Protein AF-A0A1X1TIG4-F1 (afdb_monomer_lite)

Structure (mmCIF, N/CA/C/O backbone):
data_AF-A0A1X1TIG4-F1
#
_entry.id   AF-A0A1X1TIG4-F1
#
loop_
_atom_site.group_PDB
_atom_site.id
_atom_site.type_symbol
_atom_site.label_atom_id
_atom_site.label_alt_id
_atom_site.label_comp_id
_atom_site.label_asym_id
_atom_site.label_entity_id
_atom_site.label_seq_id
_atom_site.pdbx_PDB_ins_code
_atom_site.Cartn_x
_atom_site.Cartn_y
_atom_site.Cartn_z
_atom_site.occupancy
_atom_site.B_iso_or_equiv
_atom_site.auth_seq_id
_atom_site.auth_comp_id
_atom_site.auth_asym_id
_atom_site.auth_atom_id
_atom_site.pdbx_PDB_model_num
ATOM 1 N N . MET A 1 1 ? 9.875 7.388 -8.646 1.00 67.12 1 MET A N 1
ATOM 2 C CA . MET A 1 1 ? 9.082 8.049 -9.702 1.00 67.12 1 MET A CA 1
ATOM 3 C C . MET A 1 1 ? 8.548 9.437 -9.318 1.00 67.12 1 MET A C 1
ATOM 5 O O . MET A 1 1 ? 8.905 10.362 -10.021 1.00 67.12 1 MET A O 1
ATOM 9 N N . LYS A 1 2 ? 7.792 9.668 -8.227 1.00 55.53 2 LYS A N 1
ATOM 10 C CA . LYS A 1 2 ? 7.547 11.053 -7.719 1.00 55.53 2 LYS A CA 1
ATOM 11 C C . LYS A 1 2 ? 8.174 11.342 -6.343 1.00 55.53 2 LYS A C 1
ATOM 13 O O . LYS A 1 2 ? 8.460 12.492 -6.046 1.00 55.53 2 LYS A O 1
ATOM 18 N N . TYR A 1 3 ? 8.483 10.299 -5.561 1.00 64.94 3 TYR A N 1
ATOM 19 C CA . TYR A 1 3 ? 9.070 10.423 -4.211 1.00 64.94 3 TYR A CA 1
ATOM 20 C C . TYR A 1 3 ? 10.088 9.319 -3.860 1.00 64.94 3 TYR A C 1
ATOM 22 O O . TYR A 1 3 ? 10.347 9.069 -2.688 1.00 64.94 3 TYR A O 1
ATOM 30 N N . ARG A 1 4 ? 10.654 8.629 -4.864 1.00 70.69 4 ARG A N 1
ATOM 31 C CA . ARG A 1 4 ? 11.674 7.587 -4.642 1.00 70.69 4 ARG A CA 1
ATOM 32 C C . ARG A 1 4 ? 13.057 8.112 -5.040 1.00 70.69 4 ARG A C 1
ATOM 34 O O . ARG A 1 4 ? 13.231 8.336 -6.238 1.00 70.69 4 ARG A O 1
ATOM 41 N N . PRO A 1 5 ? 14.001 8.269 -4.092 1.00 75.00 5 PRO A N 1
ATOM 42 C CA . PRO A 1 5 ? 15.341 8.791 -4.367 1.00 75.00 5 PRO A CA 1
ATOM 43 C C . PRO A 1 5 ? 16.124 7.957 -5.386 1.00 75.00 5 PRO A C 1
ATOM 45 O O . PRO A 1 5 ? 16.834 8.517 -6.211 1.00 75.00 5 PRO A O 1
ATOM 48 N N . ASP A 1 6 ? 15.939 6.634 -5.366 1.00 79.81 6 ASP A N 1
ATOM 49 C CA . ASP A 1 6 ? 16.678 5.703 -6.233 1.00 79.81 6 ASP A CA 1
ATOM 50 C C . ASP A 1 6 ? 16.175 5.686 -7.682 1.00 79.81 6 ASP A C 1
ATOM 52 O O . ASP A 1 6 ? 16.797 5.068 -8.544 1.00 79.81 6 ASP A O 1
ATOM 56 N N . PHE A 1 7 ? 15.025 6.311 -7.962 1.00 82.25 7 PHE A N 1
ATOM 57 C CA . PHE A 1 7 ? 14.483 6.342 -9.316 1.00 82.25 7 PHE A CA 1
ATOM 58 C C . PHE A 1 7 ? 15.177 7.461 -10.099 1.00 82.25 7 PHE A C 1
ATOM 60 O O . PHE A 1 7 ? 15.036 8.631 -9.727 1.00 82.25 7 PHE A O 1
ATOM 67 N N . PRO A 1 8 ? 15.907 7.149 -11.178 1.00 85.31 8 PRO A N 1
ATOM 68 C CA . PRO A 1 8 ? 16.751 8.133 -11.830 1.00 85.31 8 PRO A CA 1
ATOM 69 C C . PRO A 1 8 ? 15.920 9.166 -12.597 1.00 85.31 8 PRO A C 1
ATOM 71 O O . PRO A 1 8 ? 14.872 8.861 -13.167 1.00 85.31 8 PRO A O 1
ATOM 74 N N . GLY A 1 9 ? 16.418 10.405 -12.652 1.00 85.50 9 GLY A N 1
ATOM 75 C CA . GLY A 1 9 ? 15.794 11.470 -13.447 1.00 85.50 9 GLY A CA 1
ATOM 76 C C . GLY A 1 9 ? 15.882 11.236 -14.963 1.00 85.50 9 GLY A C 1
ATOM 77 O O . GLY A 1 9 ? 15.095 11.801 -15.715 1.00 85.50 9 GLY A O 1
ATOM 78 N N . ARG A 1 10 ? 16.831 10.403 -15.412 1.00 90.38 10 ARG A N 1
ATOM 79 C CA . ARG A 1 10 ? 16.962 9.888 -16.784 1.00 90.38 10 ARG A CA 1
ATOM 80 C C . ARG A 1 10 ? 17.736 8.569 -16.771 1.00 90.38 10 ARG A C 1
ATOM 82 O O . ARG A 1 10 ? 18.610 8.404 -15.926 1.00 90.38 10 ARG A O 1
ATOM 89 N N . PHE A 1 11 ? 17.471 7.693 -17.732 1.00 93.50 11 PHE A N 1
ATOM 90 C CA . PHE A 1 11 ? 18.295 6.510 -17.992 1.00 93.50 11 PHE A CA 1
ATOM 91 C C . PHE A 1 11 ? 19.313 6.806 -19.098 1.00 93.50 11 PHE A C 1
ATOM 93 O O . PHE A 1 11 ? 19.029 7.606 -19.993 1.00 93.50 11 PHE A O 1
ATOM 100 N N . GLY A 1 12 ? 20.490 6.184 -19.044 1.00 93.81 12 GLY A N 1
ATOM 101 C CA . GLY A 1 12 ? 21.516 6.284 -20.082 1.00 93.81 12 GLY A CA 1
ATOM 102 C C . GLY A 1 12 ? 21.182 5.476 -21.337 1.00 93.81 12 GLY A C 1
ATOM 103 O O . GLY A 1 12 ? 21.631 5.830 -22.426 1.00 93.81 12 GLY A O 1
ATOM 104 N N . SER A 1 13 ? 20.361 4.429 -21.211 1.00 97.06 13 SER A N 1
ATOM 105 C CA . SER A 1 13 ? 19.841 3.651 -22.339 1.00 97.06 13 SER A CA 1
ATOM 106 C C . SER A 1 13 ? 18.507 2.963 -22.018 1.00 97.06 13 SER A C 1
ATOM 108 O O . SER A 1 13 ? 18.034 2.970 -20.877 1.00 97.06 13 SER A O 1
ATOM 110 N N . ILE A 1 14 ? 17.886 2.345 -23.029 1.00 96.25 14 ILE A N 1
ATOM 111 C CA . ILE A 1 14 ? 16.659 1.558 -22.841 1.00 96.25 14 ILE A CA 1
ATOM 112 C C . ILE A 1 14 ? 16.921 0.259 -22.067 1.00 96.25 14 ILE A C 1
ATOM 114 O O . ILE A 1 14 ? 16.060 -0.195 -21.315 1.00 96.25 14 ILE A O 1
ATOM 118 N N . GLU A 1 15 ? 18.097 -0.342 -22.222 1.00 97.25 15 GLU A N 1
ATOM 119 C CA . GLU A 1 15 ? 18.520 -1.538 -21.491 1.00 97.25 15 GLU A CA 1
ATOM 120 C C . GLU A 1 15 ? 18.648 -1.237 -19.999 1.00 97.25 15 GLU A C 1
ATOM 122 O O . GLU A 1 15 ? 18.122 -1.985 -19.175 1.00 97.25 15 GLU A O 1
ATOM 127 N N . GLU A 1 16 ? 19.267 -0.105 -19.656 1.00 94.88 16 GLU A N 1
ATOM 128 C CA . GLU A 1 16 ? 19.372 0.3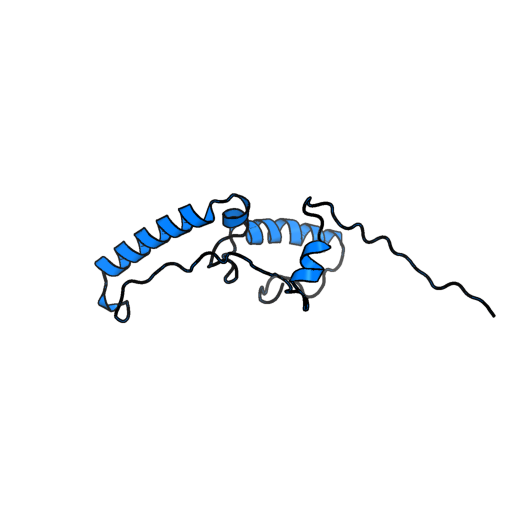63 -18.274 1.00 94.88 16 GLU A CA 1
ATOM 129 C C . GLU A 1 16 ? 17.984 0.621 -17.672 1.00 94.88 16 GLU A C 1
ATOM 131 O O . GLU A 1 16 ? 17.687 0.158 -16.568 1.00 94.88 16 GLU A O 1
ATOM 136 N N . ALA A 1 17 ? 17.097 1.279 -18.427 1.00 94.12 17 ALA A N 1
ATOM 137 C CA . ALA A 1 17 ? 15.717 1.505 -18.009 1.00 94.12 17 ALA A CA 1
ATOM 138 C C . ALA A 1 17 ? 14.978 0.190 -17.725 1.00 94.12 17 ALA A C 1
ATOM 140 O O . ALA A 1 17 ? 14.306 0.056 -16.704 1.00 94.12 17 ALA A O 1
ATOM 141 N N . ARG A 1 18 ? 15.120 -0.810 -18.603 1.00 95.06 18 ARG A N 1
ATOM 142 C CA . ARG A 1 18 ? 14.485 -2.126 -18.437 1.00 95.06 18 ARG A CA 1
ATOM 143 C C . ARG A 1 18 ? 15.004 -2.854 -17.204 1.00 95.06 18 ARG A C 1
ATOM 145 O O . ARG A 1 18 ? 14.190 -3.374 -16.446 1.00 95.06 18 ARG A O 1
ATOM 152 N N . LEU A 1 19 ? 16.320 -2.873 -16.995 1.00 94.44 19 LEU A N 1
ATOM 153 C CA . LEU A 1 19 ? 16.927 -3.520 -15.833 1.00 94.44 19 LEU A CA 1
ATOM 154 C C . LEU A 1 19 ? 16.446 -2.874 -14.530 1.00 94.44 19 LEU A C 1
ATOM 156 O O . LEU A 1 19 ? 16.044 -3.574 -13.603 1.00 94.44 19 LEU A O 1
ATOM 160 N N . HIS A 1 20 ? 16.413 -1.541 -14.484 1.00 92.81 20 HIS A N 1
ATOM 161 C CA . HIS A 1 20 ? 15.882 -0.819 -13.333 1.00 92.81 20 HIS A CA 1
ATOM 162 C C . HIS A 1 20 ? 14.404 -1.150 -13.090 1.00 92.81 20 HIS A C 1
ATOM 164 O O . HIS A 1 20 ? 14.022 -1.479 -11.970 1.00 92.81 20 HIS A O 1
ATOM 170 N N . CYS A 1 21 ? 13.573 -1.114 -14.136 1.00 91.81 21 CYS A N 1
ATOM 171 C CA . CYS A 1 21 ? 12.141 -1.393 -14.036 1.00 91.81 21 CYS A CA 1
ATOM 172 C C . CYS A 1 21 ? 11.829 -2.822 -13.572 1.00 91.81 21 CYS A C 1
ATOM 174 O O . CYS A 1 21 ? 10.867 -3.007 -12.834 1.00 91.81 21 CYS A O 1
ATOM 176 N N . GLN A 1 22 ? 12.628 -3.825 -13.952 1.00 92.06 22 GLN A N 1
ATOM 177 C CA . GLN A 1 22 ? 12.440 -5.206 -13.484 1.00 92.06 22 GLN A CA 1
ATOM 178 C C . GLN A 1 22 ? 12.534 -5.312 -11.960 1.00 92.06 22 GLN A C 1
ATOM 180 O O . GLN A 1 22 ? 11.717 -5.985 -11.338 1.00 92.06 22 GLN A O 1
ATOM 185 N N . VAL A 1 23 ? 13.497 -4.614 -11.358 1.00 91.38 23 VAL A N 1
ATOM 186 C CA . VAL A 1 23 ? 13.649 -4.567 -9.899 1.00 91.38 23 VAL A CA 1
ATOM 187 C C . VAL A 1 23 ? 12.579 -3.673 -9.279 1.00 91.38 23 VAL A C 1
ATOM 189 O O . VAL A 1 23 ? 11.926 -4.055 -8.310 1.00 91.38 23 VAL A O 1
ATOM 192 N N . PHE A 1 24 ? 12.374 -2.487 -9.856 1.00 91.12 24 PHE A 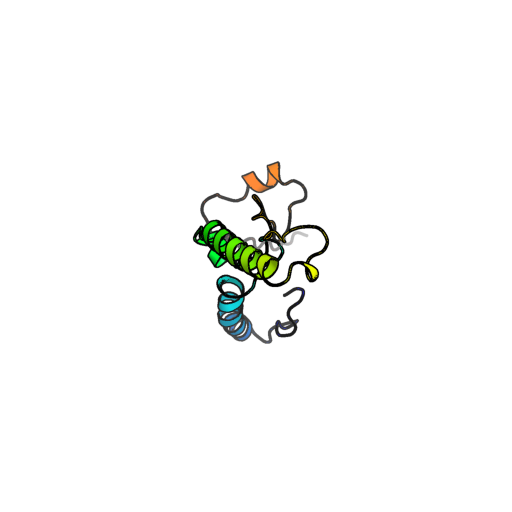N 1
ATOM 193 C CA . PHE A 1 24 ? 11.448 -1.493 -9.328 1.00 91.12 24 PHE A CA 1
ATOM 194 C C . PHE A 1 24 ? 10.020 -2.030 -9.238 1.00 91.12 24 PHE A C 1
ATOM 196 O O . PHE A 1 24 ? 9.402 -1.880 -8.191 1.00 91.12 24 PHE A O 1
ATOM 203 N N . PHE A 1 25 ? 9.502 -2.673 -10.289 1.00 90.81 25 PHE A N 1
ATOM 204 C CA . PHE A 1 25 ? 8.118 -3.150 -10.297 1.00 90.81 25 PHE A CA 1
ATOM 205 C C . PHE A 1 25 ? 7.884 -4.373 -9.415 1.00 90.81 25 PHE A C 1
ATOM 207 O O . PHE A 1 25 ? 6.768 -4.528 -8.932 1.00 90.81 25 PHE A O 1
ATOM 214 N N . GLY A 1 26 ? 8.900 -5.202 -9.154 1.00 92.62 26 GLY A N 1
ATOM 215 C CA . GLY A 1 26 ? 8.780 -6.245 -8.129 1.00 92.62 26 GLY A CA 1
ATOM 216 C C . GLY A 1 26 ? 8.480 -5.621 -6.766 1.00 92.62 26 GLY A C 1
ATOM 217 O O . GLY A 1 26 ? 7.476 -5.924 -6.131 1.00 92.62 26 GLY A O 1
ATOM 218 N N . TRP A 1 27 ? 9.283 -4.635 -6.370 1.00 92.00 27 TRP A N 1
ATOM 219 C CA . TRP A 1 27 ? 9.033 -3.901 -5.133 1.00 92.00 27 TRP A CA 1
ATOM 220 C C . TRP A 1 27 ? 7.724 -3.089 -5.164 1.00 92.00 27 TRP A C 1
ATOM 222 O O . TRP A 1 27 ? 6.965 -3.111 -4.198 1.00 92.00 27 TRP A O 1
ATOM 232 N N . ASP A 1 28 ? 7.445 -2.353 -6.243 1.00 91.12 28 ASP A N 1
ATOM 233 C CA . ASP A 1 28 ? 6.287 -1.448 -6.332 1.00 91.12 28 ASP A CA 1
ATOM 234 C C . ASP A 1 28 ? 4.959 -2.212 -6.238 1.00 91.12 28 ASP A C 1
ATOM 236 O O . ASP A 1 28 ? 4.006 -1.740 -5.611 1.00 91.12 28 ASP A O 1
ATOM 240 N N . ASN A 1 29 ? 4.918 -3.422 -6.799 1.00 93.94 29 ASN A N 1
ATOM 241 C CA . ASN A 1 29 ? 3.721 -4.247 -6.794 1.00 93.94 29 ASN A CA 1
ATOM 242 C C . ASN A 1 29 ? 3.541 -5.030 -5.495 1.00 93.94 29 ASN A C 1
ATOM 244 O O . ASN A 1 29 ? 2.420 -5.077 -4.985 1.00 93.94 29 ASN A O 1
ATOM 248 N N . ASP A 1 30 ? 4.609 -5.631 -4.968 1.00 95.38 30 ASP A N 1
ATOM 249 C CA . ASP A 1 30 ? 4.507 -6.641 -3.909 1.00 95.38 30 ASP A CA 1
ATOM 250 C C . ASP A 1 30 ? 4.894 -6.124 -2.518 1.00 95.38 30 ASP A C 1
ATOM 252 O O . ASP A 1 30 ? 4.470 -6.683 -1.506 1.00 95.38 30 ASP A O 1
ATOM 256 N N . GLU A 1 31 ? 5.651 -5.030 -2.435 1.00 94.38 31 GLU A N 1
ATOM 257 C CA . GLU A 1 31 ? 6.191 -4.521 -1.170 1.00 94.38 31 GLU A CA 1
ATOM 258 C C . GLU A 1 31 ? 5.728 -3.096 -0.854 1.00 94.38 31 GLU A C 1
ATOM 260 O O . GLU A 1 31 ? 5.428 -2.776 0.302 1.00 94.38 31 GLU A O 1
ATOM 265 N N . HIS A 1 32 ? 5.657 -2.218 -1.856 1.00 93.06 32 HIS A N 1
ATOM 266 C CA . HIS A 1 32 ? 5.314 -0.820 -1.639 1.00 93.06 32 HIS A CA 1
ATOM 267 C C . HIS A 1 32 ? 3.859 -0.668 -1.189 1.00 93.06 32 HIS A C 1
ATOM 269 O O . HIS A 1 32 ? 2.918 -1.079 -1.862 1.00 93.06 32 HIS A O 1
ATOM 275 N N . ARG A 1 33 ? 3.665 -0.046 -0.023 1.00 93.31 33 ARG A N 1
ATOM 276 C CA . ARG A 1 33 ? 2.343 0.213 0.551 1.00 93.31 33 ARG A CA 1
ATOM 277 C C . ARG A 1 33 ? 1.840 1.567 0.065 1.00 93.31 33 ARG A C 1
ATOM 279 O O . ARG A 1 33 ? 2.246 2.612 0.574 1.00 93.31 33 ARG A O 1
ATOM 286 N N . HIS A 1 34 ? 0.944 1.535 -0.915 1.00 91.75 34 HIS A N 1
ATOM 287 C CA . HIS A 1 34 ? 0.429 2.714 -1.603 1.00 91.75 34 HIS A CA 1
ATOM 288 C C . HIS A 1 34 ? -0.605 3.440 -0.740 1.00 91.75 34 HIS A C 1
ATOM 290 O O . HIS A 1 34 ? -1.647 2.886 -0.385 1.00 91.75 34 HIS A O 1
ATOM 296 N N . SER A 1 35 ? -0.363 4.712 -0.420 1.00 89.19 35 SER A N 1
ATOM 297 C CA . SER A 1 35 ? -1.317 5.534 0.346 1.00 89.19 35 SER A CA 1
ATOM 298 C C . SER A 1 35 ? -2.657 5.690 -0.377 1.00 89.19 35 SER A C 1
ATOM 300 O O . SER A 1 35 ? -3.708 5.589 0.254 1.00 89.19 35 SER A O 1
ATOM 302 N N . GLY A 1 36 ? -2.623 5.827 -1.706 1.00 89.19 36 GLY A N 1
ATOM 303 C CA . GLY A 1 36 ? -3.803 5.859 -2.574 1.00 89.19 36 GLY A CA 1
ATOM 304 C C . GLY A 1 36 ? -4.564 4.532 -2.679 1.00 89.19 36 GLY A C 1
ATOM 305 O O . GLY A 1 36 ? -5.588 4.495 -3.351 1.00 89.19 36 GLY A O 1
ATOM 306 N N . LEU A 1 37 ? -4.082 3.466 -2.028 1.00 92.19 37 LEU A N 1
ATOM 307 C CA . LEU A 1 37 ? -4.739 2.161 -1.912 1.00 92.19 37 LEU A CA 1
ATOM 308 C C . LEU A 1 37 ? -4.994 1.785 -0.444 1.00 92.19 37 LEU A C 1
ATOM 310 O O . LEU A 1 37 ? -5.011 0.610 -0.106 1.00 92.19 37 LEU A O 1
ATOM 314 N N . GLY A 1 38 ? -5.118 2.750 0.474 1.00 93.31 38 GLY A N 1
ATOM 315 C CA . GLY A 1 38 ? -5.340 2.433 1.893 1.00 93.31 38 GLY A CA 1
ATOM 316 C C . GLY A 1 38 ? -4.147 1.720 2.546 1.00 93.31 38 GLY A C 1
ATOM 317 O O . GLY A 1 38 ? -4.309 0.890 3.440 1.00 93.31 38 GLY A O 1
ATOM 318 N N . LEU A 1 39 ? -2.931 2.038 2.090 1.00 94.38 39 LEU A N 1
ATOM 319 C CA . LEU A 1 39 ? -1.688 1.367 2.470 1.00 94.38 39 LEU A CA 1
ATOM 320 C C . LEU A 1 39 ? -1.676 -0.119 2.085 1.00 94.38 39 LEU A C 1
ATOM 322 O O . LEU A 1 39 ? -1.087 -0.911 2.810 1.00 94.38 39 LEU A O 1
ATOM 326 N N . HIS A 1 40 ? -2.333 -0.534 1.005 1.00 95.62 40 HIS A N 1
ATOM 327 C CA . HIS A 1 40 ? -2.175 -1.871 0.418 1.00 95.62 40 HIS A CA 1
ATOM 328 C C . HIS A 1 40 ? -1.094 -1.879 -0.664 1.00 95.62 40 HIS A C 1
ATOM 330 O O . HIS A 1 40 ? -0.709 -0.824 -1.176 1.00 95.62 40 HIS A O 1
ATOM 336 N N . THR A 1 41 ? -0.564 -3.060 -0.973 1.00 95.31 41 THR A N 1
ATOM 337 C CA . THR A 1 41 ? 0.295 -3.237 -2.152 1.00 95.31 41 THR A CA 1
ATOM 338 C C . THR A 1 41 ? -0.571 -3.330 -3.409 1.00 95.31 41 THR A C 1
ATOM 340 O O . THR A 1 41 ? -1.779 -3.572 -3.319 1.00 95.31 41 THR A O 1
ATOM 343 N N . ALA A 1 42 ? 0.009 -3.124 -4.593 1.00 94.00 42 ALA A N 1
ATOM 344 C CA . ALA A 1 42 ? -0.759 -3.308 -5.825 1.00 94.00 42 ALA A CA 1
ATOM 345 C C . ALA A 1 42 ? -1.194 -4.776 -5.980 1.00 94.00 42 ALA A C 1
ATOM 347 O O . ALA A 1 42 ? -2.320 -5.040 -6.398 1.00 94.00 42 ALA A O 1
ATOM 348 N N . ALA A 1 43 ? -0.345 -5.722 -5.564 1.00 96.31 43 ALA A N 1
ATOM 349 C CA . ALA A 1 43 ? -0.644 -7.149 -5.545 1.00 96.31 43 ALA A CA 1
ATOM 350 C C . ALA A 1 43 ? -1.810 -7.498 -4.605 1.00 96.31 43 ALA A C 1
ATOM 352 O O . ALA A 1 43 ? -2.691 -8.259 -5.004 1.00 96.31 43 ALA A O 1
ATOM 353 N N . ASP A 1 44 ? -1.875 -6.904 -3.404 1.00 96.25 44 ASP A N 1
ATOM 354 C CA . ASP A 1 44 ? -2.995 -7.105 -2.471 1.00 96.25 44 ASP A CA 1
ATOM 355 C C . ASP A 1 44 ? -4.338 -6.782 -3.146 1.00 96.25 44 ASP A C 1
ATOM 357 O O . ASP A 1 44 ? -5.317 -7.506 -2.981 1.00 96.25 44 ASP A O 1
ATOM 361 N N . VAL A 1 45 ? -4.393 -5.687 -3.909 1.00 93.56 45 VAL A N 1
ATOM 362 C CA . VAL A 1 45 ? -5.611 -5.257 -4.608 1.00 93.56 45 VAL A CA 1
ATOM 363 C C . VAL A 1 45 ? -5.865 -6.122 -5.840 1.00 93.56 45 VAL A C 1
ATOM 365 O O . VAL A 1 45 ? -6.976 -6.614 -6.020 1.00 93.56 45 VAL A O 1
ATOM 368 N N . HIS A 1 46 ? -4.842 -6.349 -6.666 1.00 93.31 46 HIS A N 1
ATOM 369 C CA . HIS A 1 46 ? -4.955 -7.105 -7.914 1.00 93.31 46 HIS A CA 1
ATOM 370 C C . HIS A 1 46 ? -5.444 -8.541 -7.692 1.00 93.31 46 HIS A C 1
ATOM 372 O O . HIS A 1 46 ? -6.304 -9.020 -8.428 1.00 93.31 46 HIS A O 1
ATOM 378 N N . TYR A 1 47 ? -4.939 -9.208 -6.654 1.00 95.50 47 TYR A N 1
ATOM 379 C CA . TYR A 1 47 ? -5.323 -10.577 -6.310 1.00 95.50 47 TYR A CA 1
ATOM 380 C C . TYR A 1 47 ? -6.511 -10.658 -5.336 1.00 95.50 47 TYR A C 1
ATOM 382 O O . TYR A 1 47 ? -6.832 -11.744 -4.859 1.00 95.50 47 TYR A O 1
ATOM 390 N N . GLY A 1 48 ? -7.173 -9.537 -5.024 1.00 94.50 48 GLY A N 1
ATOM 391 C CA . GLY A 1 48 ? -8.355 -9.514 -4.154 1.00 94.50 48 GLY A CA 1
ATOM 392 C C . GLY A 1 48 ? -8.075 -9.843 -2.681 1.00 94.50 48 GLY A C 1
ATOM 393 O O . GLY A 1 48 ? -8.977 -10.246 -1.953 1.00 94.50 48 GLY A O 1
ATOM 394 N N . LEU A 1 49 ? -6.835 -9.678 -2.220 1.00 96.75 49 LEU A N 1
ATOM 395 C CA . LEU A 1 49 ? -6.396 -9.969 -0.850 1.00 96.75 49 LEU A CA 1
ATOM 396 C C . LEU A 1 49 ? -6.587 -8.788 0.113 1.00 96.75 49 LEU A C 1
ATOM 398 O O . LEU A 1 49 ? -6.442 -8.958 1.325 1.00 96.75 49 LEU A O 1
ATOM 402 N N . ALA A 1 50 ? -6.896 -7.598 -0.407 1.00 95.81 50 ALA A N 1
ATOM 403 C CA . ALA A 1 50 ? -6.942 -6.358 0.362 1.00 95.81 50 ALA A CA 1
ATOM 404 C C . ALA A 1 50 ? -7.841 -6.451 1.609 1.00 95.81 50 ALA A C 1
ATOM 406 O O . ALA A 1 50 ? -7.398 -6.082 2.696 1.00 95.81 50 ALA A O 1
ATOM 407 N N . GLU A 1 51 ? -9.048 -7.015 1.498 1.00 96.50 51 GLU A N 1
ATOM 408 C CA . GLU A 1 51 ? -9.963 -7.165 2.643 1.00 96.50 51 GLU A CA 1
ATOM 409 C C . GLU A 1 51 ? -9.381 -8.068 3.737 1.00 96.50 51 GLU A C 1
ATOM 411 O O . GLU A 1 51 ? -9.319 -7.680 4.904 1.00 96.50 51 GLU A O 1
ATOM 416 N N . ALA A 1 52 ? -8.843 -9.231 3.361 1.00 97.50 52 ALA A N 1
ATOM 417 C CA . ALA A 1 52 ? -8.219 -10.150 4.311 1.00 97.50 52 ALA A CA 1
ATOM 418 C C . ALA A 1 52 ? -6.992 -9.522 4.999 1.00 97.50 52 ALA A C 1
ATOM 420 O O . ALA A 1 52 ? -6.746 -9.728 6.189 1.00 97.50 52 ALA A O 1
ATOM 421 N N . VAL A 1 53 ? -6.201 -8.730 4.268 1.00 96.69 53 VAL A N 1
ATOM 422 C CA . VAL A 1 53 ? -5.076 -7.978 4.843 1.00 96.69 53 VAL A CA 1
ATOM 423 C C . VAL A 1 53 ? -5.577 -6.889 5.794 1.00 96.69 53 VAL A C 1
ATOM 425 O O . VAL A 1 53 ? -4.976 -6.677 6.851 1.00 96.69 53 VAL A O 1
ATOM 428 N N . ARG A 1 54 ? -6.673 -6.205 5.456 1.00 97.12 54 ARG A N 1
ATOM 429 C CA . ARG A 1 54 ? -7.277 -5.165 6.292 1.00 97.12 54 ARG A CA 1
ATOM 430 C C . ARG A 1 54 ? -7.834 -5.737 7.594 1.00 97.12 54 ARG A C 1
ATOM 432 O O . ARG A 1 54 ? -7.588 -5.153 8.647 1.00 97.12 54 ARG A O 1
ATOM 439 N N . GLU A 1 55 ? -8.501 -6.884 7.543 1.00 97.69 55 GLU A N 1
ATOM 440 C CA . GLU A 1 55 ? -9.003 -7.600 8.721 1.00 97.69 55 GLU A CA 1
ATOM 441 C C . GLU A 1 55 ? -7.861 -7.991 9.668 1.00 97.69 55 GLU A C 1
ATOM 443 O O . GLU A 1 55 ? -7.901 -7.682 10.859 1.00 97.69 55 GLU A O 1
ATOM 448 N N . LYS A 1 56 ? -6.771 -8.561 9.137 1.00 97.31 56 LYS A N 1
ATOM 449 C CA . LYS A 1 56 ? -5.575 -8.870 9.941 1.00 97.31 56 LYS A CA 1
ATOM 450 C C . LYS A 1 56 ? -4.993 -7.627 10.615 1.00 97.31 56 LYS A C 1
ATOM 452 O O . LYS A 1 56 ? -4.572 -7.694 11.768 1.00 97.31 56 LYS A O 1
ATOM 457 N N . ARG A 1 57 ? -4.969 -6.483 9.920 1.00 96.81 57 ARG A N 1
ATOM 458 C CA . ARG A 1 57 ? -4.515 -5.211 10.508 1.00 96.81 57 ARG A CA 1
ATOM 459 C C . ARG A 1 57 ? -5.438 -4.725 11.615 1.00 96.81 57 ARG A C 1
ATOM 461 O O . ARG A 1 57 ? -4.921 -4.204 12.596 1.00 96.81 57 ARG A O 1
ATOM 468 N N . ALA A 1 58 ? -6.753 -4.890 11.469 1.00 96.81 58 ALA A N 1
ATOM 469 C CA . ALA A 1 58 ? -7.703 -4.549 12.523 1.00 96.81 58 ALA A CA 1
ATOM 470 C C . ALA A 1 58 ? -7.375 -5.322 13.807 1.00 96.81 58 ALA A C 1
ATOM 472 O O . ALA A 1 58 ? -7.158 -4.700 14.837 1.00 96.81 58 ALA A O 1
ATOM 473 N N . GLY A 1 59 ? -7.164 -6.640 13.717 1.00 97.69 59 GLY A N 1
ATOM 474 C CA . GLY A 1 59 ? -6.792 -7.448 14.884 1.00 97.69 59 GLY A CA 1
ATOM 475 C C . GLY A 1 59 ? -5.490 -7.003 15.568 1.00 97.69 59 GLY A C 1
ATOM 476 O O . GLY A 1 59 ? -5.416 -6.964 16.793 1.00 97.69 59 GLY A O 1
ATOM 477 N N . VAL A 1 60 ? -4.466 -6.614 14.798 1.00 97.12 60 VAL A N 1
ATOM 478 C CA . VAL A 1 60 ? -3.210 -6.070 15.361 1.00 97.12 60 VAL A CA 1
ATOM 479 C C . VAL A 1 60 ? -3.443 -4.732 16.066 1.00 97.12 60 VAL A C 1
ATOM 481 O O . VAL A 1 60 ? -2.884 -4.485 17.133 1.00 97.12 60 VAL A O 1
ATOM 484 N N . LEU A 1 61 ? -4.254 -3.862 15.467 1.00 96.44 61 LEU A N 1
ATOM 485 C CA . LEU A 1 61 ? -4.597 -2.552 16.012 1.00 96.44 61 LEU A CA 1
ATOM 486 C C . LEU A 1 61 ? -5.430 -2.662 17.294 1.00 96.44 61 LEU A C 1
ATOM 488 O O . LEU A 1 61 ? -5.147 -1.948 18.256 1.00 96.44 61 LEU A O 1
ATOM 492 N N . ASP A 1 62 ? -6.378 -3.595 17.335 1.00 96.88 62 ASP A N 1
ATOM 493 C CA . ASP A 1 62 ? -7.185 -3.894 18.517 1.00 96.88 62 ASP A CA 1
ATOM 494 C C . ASP A 1 62 ? -6.313 -4.412 19.665 1.00 96.88 62 ASP A C 1
ATOM 496 O O . ASP A 1 62 ? -6.424 -3.929 20.793 1.00 96.88 62 ASP A O 1
ATOM 500 N N . ALA A 1 63 ? -5.392 -5.338 19.379 1.00 97.12 63 ALA A N 1
ATOM 501 C CA . ALA A 1 63 ? -4.448 -5.847 20.372 1.00 97.12 63 ALA A CA 1
ATOM 502 C C . ALA A 1 63 ? -3.540 -4.733 20.920 1.00 97.12 63 ALA A C 1
ATOM 504 O O . ALA A 1 63 ? -3.384 -4.603 22.133 1.00 97.12 63 ALA A O 1
ATOM 505 N N . ALA A 1 64 ? -2.999 -3.882 20.043 1.00 97.00 64 ALA A N 1
ATOM 506 C CA . ALA A 1 64 ? -2.164 -2.755 20.451 1.00 97.00 64 ALA A CA 1
ATOM 507 C C . ALA A 1 64 ? -2.937 -1.734 21.302 1.00 97.00 64 ALA A C 1
ATOM 509 O O . ALA A 1 64 ? -2.385 -1.180 22.253 1.00 97.00 64 ALA A O 1
ATOM 510 N N . TYR A 1 65 ? -4.208 -1.484 20.976 1.00 96.69 65 TYR A N 1
ATOM 511 C CA . TYR A 1 65 ? -5.076 -0.610 21.762 1.00 96.69 65 TYR A CA 1
ATOM 512 C C . TYR A 1 65 ? -5.401 -1.198 23.135 1.00 96.69 65 TYR A C 1
ATOM 514 O O . TYR A 1 65 ? -5.389 -0.466 24.120 1.00 96.69 65 TYR A O 1
ATOM 522 N N . ALA A 1 66 ? -5.668 -2.503 23.212 1.00 96.31 66 ALA A N 1
ATOM 523 C CA . ALA A 1 66 ? -5.938 -3.185 24.473 1.00 96.31 66 ALA A CA 1
ATOM 524 C C . ALA A 1 66 ? -4.731 -3.152 25.425 1.00 96.31 66 ALA A C 1
ATOM 526 O O . ALA A 1 66 ? -4.917 -3.012 26.632 1.00 96.31 66 ALA A O 1
ATOM 527 N N . GLU A 1 67 ? -3.509 -3.259 24.894 1.00 97.81 67 GLU A N 1
ATOM 528 C CA . GLU A 1 67 ? -2.277 -3.213 25.688 1.00 97.81 67 GLU A CA 1
ATOM 529 C C . GLU A 1 67 ? -1.921 -1.788 26.144 1.00 97.81 67 GLU A C 1
ATOM 531 O O . GLU A 1 67 ? -1.498 -1.595 27.282 1.00 97.81 67 GLU A O 1
ATOM 536 N N . HIS A 1 68 ? -2.120 -0.789 25.276 1.00 96.50 68 HIS A N 1
ATOM 537 C CA . HIS A 1 68 ? -1.681 0.592 25.507 1.00 96.50 68 HIS A CA 1
ATOM 538 C C . HIS A 1 68 ? -2.709 1.641 25.053 1.00 96.50 68 HIS A C 1
ATOM 540 O O . HIS A 1 68 ? -2.441 2.406 24.113 1.00 96.50 68 HIS A O 1
ATOM 546 N N . PRO A 1 69 ? -3.885 1.731 25.697 1.00 95.38 69 PRO A N 1
ATOM 547 C CA . PRO A 1 69 ? -4.933 2.663 25.286 1.00 95.38 69 PRO A CA 1
ATOM 548 C C . PRO A 1 69 ? -4.487 4.133 25.360 1.00 95.38 69 PRO A C 1
ATOM 550 O O . PRO A 1 69 ? -4.929 4.952 24.557 1.00 95.38 69 PRO A O 1
ATOM 553 N N . GLU A 1 70 ? -3.562 4.479 26.258 1.00 95.75 70 GLU A N 1
ATOM 554 C CA . GLU A 1 70 ? -2.991 5.820 26.423 1.00 95.75 70 GLU A CA 1
ATOM 555 C C . GLU A 1 70 ? -2.223 6.325 25.193 1.00 95.75 70 GLU A C 1
ATOM 557 O O . GLU A 1 70 ? -2.083 7.536 25.008 1.00 95.75 70 GLU A O 1
ATOM 562 N N . ARG A 1 71 ? -1.757 5.421 24.321 1.00 95.69 71 ARG A N 1
ATOM 563 C CA . ARG A 1 71 ? -1.082 5.777 23.062 1.00 95.69 71 ARG A CA 1
ATOM 564 C C . ARG A 1 71 ? -2.057 6.226 21.973 1.00 95.69 71 ARG A C 1
ATOM 566 O O . ARG A 1 71 ? -1.616 6.769 20.959 1.00 95.69 71 ARG A O 1
ATOM 573 N N . PHE A 1 72 ? -3.361 6.021 22.166 1.00 93.56 72 PHE A N 1
ATOM 574 C CA . PHE A 1 72 ? -4.390 6.290 21.168 1.00 93.56 72 PHE A CA 1
ATOM 575 C C . PHE A 1 72 ? -5.362 7.360 21.660 1.00 93.56 72 PHE A C 1
ATOM 577 O O . PHE A 1 72 ? -6.063 7.216 22.660 1.00 93.56 72 PHE A O 1
ATOM 584 N N . ALA A 1 73 ? -5.429 8.472 20.930 1.00 88.44 73 ALA A N 1
ATOM 585 C CA . ALA A 1 73 ? -6.271 9.591 21.316 1.00 88.44 73 ALA A CA 1
ATOM 586 C C . ALA A 1 73 ? -7.765 9.233 21.187 1.00 88.44 73 ALA A C 1
ATOM 588 O O . ALA A 1 73 ? -8.312 9.178 20.086 1.00 88.44 73 ALA A O 1
ATOM 589 N N . ARG A 1 74 ? -8.436 9.082 22.335 1.00 83.56 74 ARG A N 1
ATOM 590 C CA . ARG A 1 74 ? -9.901 8.998 22.525 1.00 83.56 74 ARG A CA 1
ATOM 591 C C . ARG A 1 74 ? -10.612 7.747 21.995 1.00 83.56 74 ARG A C 1
ATOM 593 O O . ARG A 1 74 ? -11.705 7.476 22.482 1.00 83.56 74 ARG A O 1
ATOM 600 N N . LYS A 1 75 ? -10.060 7.009 21.030 1.00 90.25 75 LYS A N 1
ATOM 601 C CA . LYS A 1 75 ? -10.714 5.824 20.451 1.00 90.25 75 LYS A CA 1
ATOM 602 C C . LYS A 1 75 ? -9.718 4.788 19.907 1.00 90.25 75 LYS A C 1
ATOM 604 O O . LYS A 1 75 ? -8.578 5.168 19.624 1.00 90.25 75 LYS A O 1
ATOM 609 N N . PRO A 1 76 ? -10.152 3.528 19.709 1.00 90.62 76 PRO A N 1
ATOM 610 C CA . PRO A 1 76 ? -9.365 2.529 19.000 1.00 90.62 76 PRO A CA 1
ATOM 611 C C . PRO A 1 76 ? -8.959 3.006 17.593 1.00 90.62 76 PRO A C 1
ATOM 613 O O . PRO A 1 76 ? -9.751 3.673 16.913 1.00 90.62 76 PRO A O 1
ATOM 616 N N . PRO A 1 77 ? -7.729 2.706 17.148 1.00 94.69 77 PRO A N 1
ATOM 617 C CA . PRO A 1 77 ? -7.297 2.968 15.782 1.00 94.69 77 PRO A CA 1
ATOM 618 C C . PRO A 1 77 ? -7.999 2.021 14.798 1.00 94.69 77 PRO A C 1
ATOM 620 O O . PRO A 1 77 ? -8.119 0.828 15.046 1.00 94.6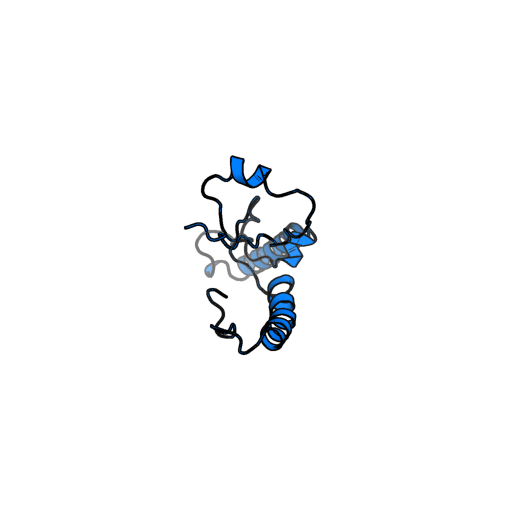9 77 PRO A O 1
ATOM 623 N N . GLU A 1 78 ? -8.400 2.537 13.637 1.00 94.38 78 GLU A N 1
ATOM 624 C CA . GLU A 1 78 ? -8.979 1.729 12.558 1.00 94.38 78 GLU A CA 1
ATOM 625 C C . GLU A 1 78 ? -8.011 1.660 11.371 1.00 94.38 78 GLU A C 1
ATOM 627 O O . GLU A 1 78 ? -7.407 2.682 11.016 1.00 94.38 78 GLU A O 1
ATOM 632 N N . PRO A 1 79 ? -7.869 0.499 10.704 1.00 94.31 79 PRO A N 1
ATOM 633 C CA . PRO A 1 79 ? -7.078 0.433 9.487 1.00 94.31 79 PRO A CA 1
ATOM 634 C C . PRO A 1 79 ? -7.749 1.266 8.378 1.00 94.31 79 PRO A C 1
ATOM 636 O O . PRO A 1 79 ? -8.988 1.276 8.285 1.00 94.31 79 PRO A O 1
ATOM 639 N N . PRO A 1 80 ? -6.968 1.935 7.504 1.00 93.69 80 PRO A N 1
ATOM 640 C CA . PRO A 1 80 ? -7.509 2.714 6.394 1.00 93.69 80 PRO A CA 1
ATOM 641 C C . PRO A 1 80 ? -8.509 1.910 5.561 1.00 93.69 80 PRO A C 1
ATOM 643 O O . PRO A 1 80 ? -8.394 0.691 5.426 1.00 93.69 80 PRO A O 1
ATOM 646 N N . LYS A 1 81 ? -9.518 2.591 5.018 1.00 92.44 81 LYS A N 1
ATOM 647 C CA . LYS A 1 81 ? -10.470 1.961 4.100 1.00 92.44 81 LYS A CA 1
ATOM 648 C C . LYS A 1 81 ? -9.796 1.680 2.760 1.00 92.44 81 LYS A C 1
ATOM 650 O O . LYS A 1 81 ? -8.940 2.452 2.325 1.00 92.44 81 LYS A O 1
ATOM 655 N N . ILE A 1 82 ? -10.219 0.600 2.116 1.00 90.00 82 ILE A N 1
ATOM 656 C CA . ILE A 1 82 ? -9.847 0.314 0.733 1.00 90.00 82 ILE A CA 1
ATOM 657 C C . ILE A 1 82 ? -10.697 1.240 -0.149 1.00 90.00 82 ILE A C 1
ATOM 659 O O . ILE A 1 82 ? -11.918 1.267 0.016 1.00 90.00 82 ILE A O 1
ATOM 663 N N . PRO A 1 83 ? -10.089 2.062 -1.018 1.00 86.69 83 PRO A N 1
ATOM 664 C CA . PRO A 1 83 ? -10.851 2.919 -1.914 1.00 86.69 83 PRO A CA 1
ATOM 665 C C . PRO A 1 83 ? -11.536 2.077 -2.993 1.00 86.69 83 PRO A C 1
ATOM 667 O O . PRO A 1 83 ? -10.917 1.185 -3.567 1.00 86.69 83 PRO A O 1
ATOM 670 N N . GLU A 1 84 ? -12.792 2.396 -3.306 1.00 84.06 84 GLU A N 1
ATOM 671 C CA . GLU A 1 84 ? -13.534 1.742 -4.397 1.00 84.06 84 GLU A CA 1
ATOM 672 C C . GLU A 1 84 ? -12.908 2.033 -5.768 1.00 84.06 84 GLU A C 1
ATOM 674 O O . GLU A 1 84 ? -12.905 1.184 -6.656 1.00 84.06 84 GLU A O 1
ATOM 679 N N . ILE A 1 85 ? -12.358 3.240 -5.936 1.00 82.69 85 ILE A N 1
ATOM 680 C CA . ILE A 1 85 ? -11.696 3.691 -7.159 1.00 82.69 85 ILE A CA 1
ATOM 681 C C . ILE A 1 85 ? -10.418 4.434 -6.773 1.00 82.69 85 ILE A C 1
ATOM 683 O O . ILE A 1 85 ? -10.427 5.293 -5.888 1.00 82.69 85 ILE A O 1
ATOM 687 N N . SER A 1 86 ? -9.324 4.135 -7.471 1.00 81.31 86 SER A N 1
ATOM 688 C CA . SER A 1 86 ? -8.055 4.853 -7.353 1.00 81.31 86 SER A CA 1
ATOM 689 C C . SER A 1 86 ? -7.540 5.239 -8.737 1.00 81.31 86 SER A C 1
ATOM 691 O O . SER A 1 86 ? -7.728 4.504 -9.705 1.00 81.31 86 SER A O 1
ATOM 693 N N . TRP A 1 87 ? -6.899 6.404 -8.833 1.00 77.69 87 TRP A N 1
ATOM 694 C CA . TRP A 1 87 ? -6.396 6.961 -10.087 1.00 77.69 87 TRP A CA 1
ATOM 695 C C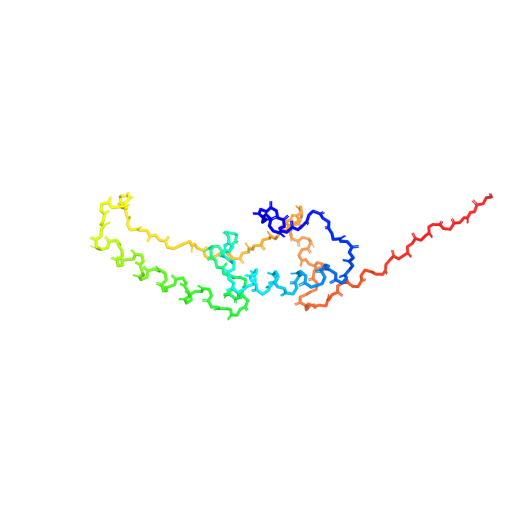 . TRP A 1 87 ? -4.917 7.313 -9.939 1.00 77.69 87 TRP A C 1
ATOM 697 O O . TRP A 1 87 ? -4.551 8.050 -9.025 1.00 77.69 87 TRP A O 1
ATOM 707 N N . ILE A 1 88 ? -4.076 6.843 -10.865 1.00 74.62 88 ILE A N 1
ATOM 708 C CA . ILE A 1 88 ? -2.677 7.298 -10.969 1.00 74.62 88 ILE A CA 1
ATOM 709 C C . ILE A 1 88 ? -2.638 8.706 -11.576 1.00 74.62 88 ILE A C 1
ATOM 711 O O . ILE A 1 88 ? -1.967 9.590 -11.054 1.00 74.62 88 ILE A O 1
ATOM 715 N N . ASN A 1 89 ? -3.423 8.917 -12.635 1.00 75.25 89 ASN A N 1
ATOM 716 C CA . ASN A 1 89 ? -3.699 10.212 -13.246 1.00 75.25 89 ASN A CA 1
ATOM 717 C C . ASN A 1 89 ? -5.215 10.286 -13.441 1.00 75.25 89 ASN A C 1
ATOM 719 O O . ASN A 1 89 ? -5.751 9.561 -14.279 1.00 75.25 89 ASN A O 1
ATOM 723 N N . ARG A 1 90 ? -5.920 11.074 -12.617 1.00 77.56 90 ARG A N 1
ATOM 724 C CA . ARG A 1 90 ? -7.376 11.196 -12.755 1.00 77.56 90 ARG A CA 1
ATOM 725 C C . ARG A 1 90 ? -7.677 12.013 -14.018 1.00 77.56 90 ARG A C 1
ATOM 727 O O . ARG A 1 90 ? -7.166 13.128 -14.097 1.00 77.56 90 ARG A O 1
ATOM 734 N N . PRO A 1 91 ? -8.473 11.492 -14.963 1.00 79.94 91 PRO A N 1
ATOM 735 C CA . PRO A 1 91 ? -8.948 12.283 -16.091 1.00 79.94 91 PRO A CA 1
ATOM 736 C C . PRO A 1 91 ? -9.804 13.469 -15.625 1.00 79.94 91 PRO A C 1
ATOM 738 O O . PRO A 1 91 ? -10.444 13.407 -14.568 1.00 79.94 91 PRO A O 1
ATOM 741 N N . ASP A 1 92 ? -9.837 14.529 -16.431 1.00 80.25 92 ASP A N 1
ATOM 742 C CA . ASP A 1 92 ? -10.673 15.708 -16.176 1.00 80.25 92 ASP A CA 1
ATOM 743 C C . ASP A 1 92 ? -12.170 15.381 -16.329 1.00 80.25 92 ASP A C 1
ATOM 745 O O . ASP A 1 92 ? -12.998 15.943 -15.607 1.00 80.25 92 ASP A O 1
ATOM 749 N N . HIS A 1 93 ? -12.504 14.397 -17.178 1.00 78.00 93 HIS A N 1
ATOM 750 C CA . HIS A 1 93 ? -13.865 13.918 -17.438 1.00 78.00 93 HIS A CA 1
ATOM 751 C C . HIS A 1 93 ? -13.986 12.396 -17.200 1.00 78.00 93 HIS A C 1
ATOM 753 O O . HIS A 1 93 ? -14.008 11.602 -18.140 1.00 78.00 93 HIS A O 1
ATOM 759 N N . PRO A 1 94 ? -14.089 11.941 -15.933 1.00 68.00 94 PRO A N 1
ATOM 760 C CA . PRO A 1 94 ? -13.973 10.522 -15.587 1.00 68.00 94 PRO A CA 1
ATOM 761 C C . PRO A 1 94 ? -15.046 9.607 -16.179 1.00 68.00 94 PRO A C 1
ATOM 763 O O . PRO A 1 94 ? -14.765 8.437 -16.415 1.00 68.00 94 PRO A O 1
ATOM 766 N N . GLU A 1 95 ? -16.262 10.106 -16.406 1.00 71.81 95 GLU A N 1
ATOM 767 C CA . GLU A 1 95 ? -17.368 9.300 -16.944 1.00 71.81 95 GLU A CA 1
ATOM 768 C C . GLU A 1 95 ? -17.258 9.071 -18.457 1.00 71.81 95 GLU A C 1
ATOM 770 O O . GLU A 1 95 ? -17.680 8.025 -18.954 1.00 71.81 95 GLU A O 1
ATOM 775 N N . GLU A 1 96 ? -16.667 10.025 -19.174 1.00 59.25 96 GLU A N 1
ATOM 776 C CA . GLU A 1 96 ? -16.470 9.980 -20.625 1.00 59.25 96 GLU A CA 1
ATOM 777 C C . GLU A 1 96 ? -15.186 9.208 -20.965 1.00 59.25 96 GLU A C 1
ATOM 779 O O . GLU A 1 96 ? -15.198 8.310 -21.810 1.00 59.25 96 GLU 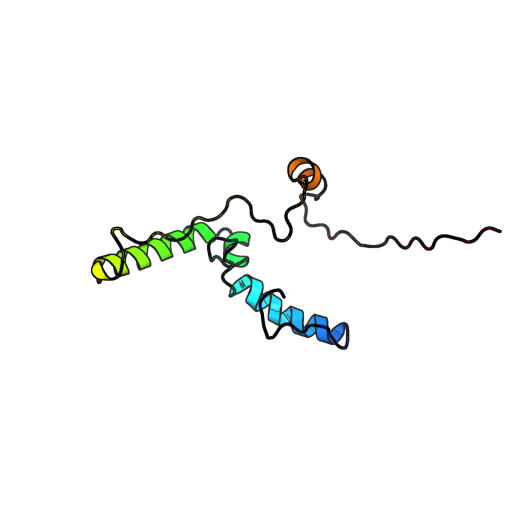A O 1
ATOM 784 N N . ASP A 1 97 ? -14.108 9.453 -20.216 1.00 59.91 97 ASP A N 1
ATOM 785 C CA . ASP A 1 97 ? -12.804 8.828 -20.453 1.00 59.91 97 ASP A CA 1
ATOM 786 C C . ASP A 1 97 ? -12.762 7.357 -20.000 1.00 59.91 97 ASP A C 1
ATOM 788 O O . ASP A 1 97 ? -12.106 6.523 -20.630 1.00 59.91 97 ASP A O 1
ATOM 792 N N . ALA A 1 98 ? -13.515 6.979 -18.957 1.00 57.78 98 ALA A N 1
ATOM 793 C CA . ALA A 1 98 ? -13.601 5.583 -18.513 1.00 57.78 98 ALA A CA 1
ATOM 794 C C . ALA A 1 98 ? -14.273 4.654 -19.543 1.00 57.78 98 ALA A C 1
ATOM 796 O O . ALA A 1 98 ? -14.074 3.439 -19.488 1.00 57.78 98 ALA A O 1
ATOM 797 N N . GLN A 1 99 ? -15.045 5.199 -20.491 1.00 51.66 99 GLN A N 1
ATOM 798 C CA . GLN A 1 99 ? -15.669 4.435 -21.580 1.00 51.66 99 GLN A CA 1
ATOM 799 C C . GLN A 1 99 ? -14.714 4.181 -22.756 1.00 51.66 99 GLN A C 1
ATOM 801 O O . GLN A 1 99 ? -14.968 3.289 -23.565 1.00 51.66 99 GLN A O 1
ATOM 806 N N . GLN A 1 100 ? -13.603 4.922 -22.842 1.00 50.78 100 GLN A N 1
ATOM 807 C CA . GLN A 1 100 ? -12.589 4.774 -23.891 1.00 50.78 100 GLN A CA 1
ATOM 808 C C . GLN A 1 100 ? -11.465 3.796 -23.539 1.00 50.78 100 GLN A C 1
ATOM 810 O O . GLN A 1 100 ? -10.735 3.362 -24.430 1.00 50.78 100 GLN A O 1
ATOM 815 N N . ILE A 1 101 ? -11.333 3.403 -22.269 1.00 47.81 101 ILE A N 1
ATOM 816 C CA . ILE A 1 101 ? -10.359 2.391 -21.851 1.00 47.81 101 ILE A CA 1
ATOM 817 C C . ILE A 1 101 ? -10.978 1.001 -22.082 1.00 47.81 101 ILE A C 1
ATOM 819 O O . ILE A 1 101 ? -11.933 0.637 -21.388 1.00 47.81 101 ILE A O 1
ATOM 823 N N . PRO A 1 102 ? -10.481 0.191 -23.039 1.00 39.81 102 PRO A N 1
AT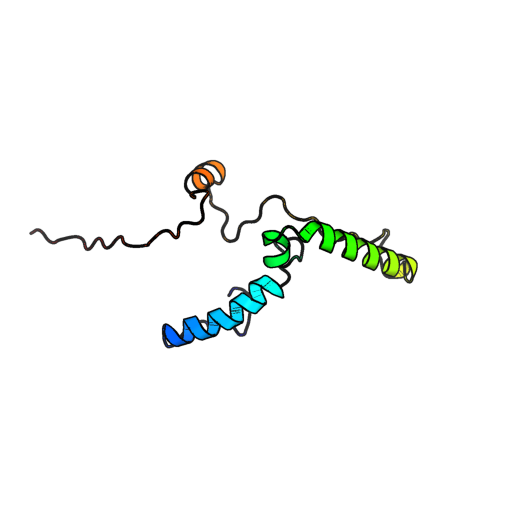OM 824 C CA . PRO A 1 102 ? -11.027 -1.142 -23.256 1.00 39.81 102 PRO A CA 1
ATOM 825 C C . PRO A 1 102 ? -10.858 -1.986 -21.986 1.00 39.81 102 PRO A C 1
ATOM 827 O O . PRO A 1 102 ? -9.762 -2.123 -21.449 1.00 39.81 102 PRO A O 1
ATOM 830 N N . ARG A 1 103 ? -11.961 -2.587 -21.515 1.00 46.72 103 ARG A N 1
ATOM 831 C CA . ARG A 1 103 ? -12.013 -3.419 -20.294 1.00 46.72 103 ARG A CA 1
ATOM 832 C C . ARG A 1 103 ? -11.143 -4.682 -20.335 1.00 46.72 103 ARG A C 1
ATOM 834 O O . ARG A 1 103 ? -10.945 -5.309 -19.301 1.00 46.72 103 ARG A O 1
ATOM 841 N N . ASN A 1 104 ? -10.605 -5.035 -21.499 1.00 37.72 104 ASN A N 1
ATOM 842 C CA . ASN A 1 104 ? -9.570 -6.051 -21.632 1.00 37.72 104 ASN A CA 1
ATOM 843 C C . ASN A 1 104 ? -8.240 -5.335 -21.840 1.00 37.72 104 ASN A C 1
ATOM 845 O O . ASN A 1 104 ? -8.141 -4.553 -22.780 1.00 37.72 104 ASN A O 1
ATOM 849 N N . GLY A 1 105 ? -7.247 -5.617 -20.990 1.00 37.72 105 GLY A N 1
ATOM 850 C CA . GLY A 1 105 ? -5.902 -5.023 -20.971 1.00 37.72 105 GLY A CA 1
ATOM 851 C C . GLY A 1 105 ? -5.067 -5.231 -22.242 1.00 37.72 105 GLY A C 1
ATOM 852 O O . GLY A 1 105 ? -3.963 -5.767 -22.196 1.00 37.72 105 GLY A O 1
ATOM 853 N N . ALA A 1 106 ? -5.576 -4.797 -23.388 1.00 30.97 106 ALA A N 1
ATOM 854 C CA . ALA A 1 106 ? -4.846 -4.682 -24.627 1.00 30.97 106 ALA A CA 1
ATOM 855 C C . ALA A 1 106 ? -4.074 -3.361 -24.594 1.00 30.97 106 ALA A C 1
ATOM 857 O O . ALA A 1 106 ? -4.644 -2.273 -24.622 1.00 30.97 106 ALA A O 1
ATOM 858 N N . SER A 1 107 ? -2.753 -3.495 -24.504 1.00 35.59 107 SER A N 1
ATOM 859 C CA . SER A 1 107 ? -1.778 -2.423 -24.673 1.00 35.59 107 SER A CA 1
ATOM 860 C C . SER A 1 107 ? -2.134 -1.561 -25.889 1.00 35.59 107 SER A C 1
ATOM 862 O O . SER A 1 107 ? -2.176 -2.057 -27.018 1.00 35.59 107 SER A O 1
ATOM 864 N N . PHE A 1 108 ? -2.394 -0.271 -25.660 1.00 34.41 108 PHE A N 1
ATOM 865 C CA . PHE A 1 108 ? -2.516 0.701 -26.740 1.00 34.41 108 PHE A CA 1
ATOM 866 C C . PHE A 1 108 ? -1.145 0.810 -27.411 1.00 34.41 108 PHE A C 1
ATOM 868 O O . PHE A 1 108 ? -0.190 1.353 -26.851 1.00 34.41 108 PHE A O 1
ATOM 875 N N . ARG A 1 109 ? -1.015 0.215 -28.597 1.00 31.33 109 ARG A N 1
ATOM 876 C CA . ARG A 1 109 ? 0.191 0.313 -29.413 1.00 31.33 109 ARG A CA 1
ATOM 877 C C . ARG A 1 109 ? 0.245 1.751 -29.938 1.00 31.33 109 ARG A C 1
ATOM 879 O O . ARG A 1 109 ? -0.504 2.105 -30.841 1.00 31.33 109 ARG A O 1
ATOM 886 N N . LEU A 1 110 ? 1.106 2.586 -29.353 1.00 36.00 110 LEU A N 1
ATOM 887 C CA . LEU A 1 110 ? 1.432 3.910 -29.887 1.00 36.00 110 LEU A CA 1
ATOM 888 C C . LEU A 1 110 ? 2.188 3.735 -31.212 1.00 36.00 110 LEU A C 1
ATOM 890 O O . LEU A 1 110 ? 3.414 3.739 -31.255 1.00 36.00 110 LEU A O 1
ATOM 894 N N . THR A 1 111 ? 1.456 3.545 -32.303 1.00 43.38 111 THR A N 1
ATOM 895 C CA . THR A 1 111 ? 1.965 3.759 -33.659 1.00 43.38 111 THR A CA 1
ATOM 896 C C . THR A 1 111 ? 1.050 4.758 -34.340 1.00 43.38 111 THR A C 1
ATOM 898 O O . THR A 1 111 ? 0.093 4.388 -35.010 1.00 43.38 111 THR A O 1
ATOM 901 N N . GLY A 1 112 ? 1.353 6.032 -34.120 1.00 31.44 112 GLY A N 1
ATOM 902 C CA . GLY A 1 112 ? 0.833 7.156 -34.882 1.00 31.44 112 GLY A CA 1
ATOM 903 C C . GLY A 1 112 ? 2.004 8.055 -35.251 1.00 31.44 112 GLY A C 1
ATOM 904 O O . GLY A 1 112 ? 2.176 9.118 -34.669 1.00 31.44 112 GLY A O 1
ATOM 905 N N . SER A 1 113 ? 2.865 7.580 -36.156 1.00 43.59 113 SER A N 1
ATOM 906 C CA . SER A 1 113 ? 3.712 8.478 -36.937 1.00 43.59 113 SER A CA 1
ATOM 907 C C . SER A 1 113 ? 2.801 9.260 -37.872 1.00 43.59 113 SER A C 1
ATOM 909 O O . SER A 1 113 ? 2.324 8.703 -38.855 1.00 43.59 113 SER A O 1
ATOM 911 N N . GLU A 1 114 ? 2.615 10.544 -37.603 1.00 34.34 114 GLU A N 1
ATOM 912 C CA . GLU A 1 114 ? 2.258 11.509 -38.637 1.00 34.34 114 GLU A CA 1
ATOM 913 C C . GLU A 1 114 ? 3.405 12.511 -38.745 1.00 34.34 114 GLU A C 1
ATOM 915 O O . GLU A 1 114 ? 3.575 13.410 -37.925 1.00 34.34 114 GLU A O 1
ATOM 920 N N . ILE A 1 115 ? 4.252 12.296 -39.754 1.00 41.84 115 ILE A N 1
ATOM 921 C CA . ILE A 1 115 ? 5.096 13.351 -40.307 1.00 41.84 115 ILE A CA 1
ATOM 922 C C . ILE A 1 115 ? 4.180 14.164 -41.228 1.00 41.84 115 ILE A C 1
ATOM 924 O O . ILE A 1 115 ? 3.655 13.581 -42.180 1.00 41.84 115 ILE A O 1
ATOM 928 N N . PRO A 1 116 ? 3.962 15.472 -40.999 1.00 39.41 116 PRO A N 1
ATOM 929 C CA . PRO A 1 116 ? 3.219 16.272 -41.955 1.00 39.41 116 PRO A CA 1
ATOM 930 C C . PRO A 1 116 ? 4.068 16.440 -43.218 1.00 39.41 116 PRO A C 1
ATOM 932 O O . PRO A 1 116 ? 5.176 16.979 -43.188 1.00 39.41 116 PRO A O 1
ATOM 935 N N . GLY A 1 117 ? 3.540 15.896 -44.314 1.00 34.38 117 GLY A N 1
ATOM 936 C CA . GLY A 1 117 ? 4.103 15.977 -45.652 1.00 34.38 117 GLY A CA 1
ATOM 937 C C . GLY A 1 117 ? 4.206 17.413 -46.161 1.00 34.38 117 GLY A C 1
ATOM 938 O O . GLY A 1 117 ? 3.419 18.289 -45.804 1.00 34.38 117 GLY A O 1
ATOM 939 N N . GLY A 1 118 ? 5.208 17.620 -47.014 1.00 34.69 118 GLY A N 1
ATOM 940 C CA . GLY A 1 118 ? 5.420 18.858 -47.744 1.00 34.69 118 GLY A CA 1
ATOM 941 C C . GLY A 1 118 ? 4.358 19.136 -48.809 1.00 34.69 118 GLY A C 1
ATOM 942 O O . GLY A 1 118 ? 3.657 18.242 -49.284 1.00 34.69 118 GLY A O 1
ATOM 943 N N . GLY A 1 119 ? 4.306 20.402 -49.208 1.00 33.94 119 GLY A N 1
ATOM 944 C CA . GLY A 1 119 ? 3.554 20.907 -50.349 1.00 33.94 119 GLY A CA 1
ATOM 945 C C . GLY A 1 119 ? 3.786 22.410 -50.488 1.00 33.94 119 GLY A C 1
ATOM 946 O O . GLY A 1 119 ? 3.405 23.160 -49.592 1.00 33.94 119 GLY A O 1
ATOM 947 N N . GLY A 1 120 ? 4.426 22.821 -51.588 1.00 33.78 120 GLY A N 1
ATOM 948 C CA . GLY A 1 120 ? 4.766 24.206 -51.926 1.00 33.78 120 GLY A CA 1
ATOM 949 C C . GLY A 1 120 ? 6.140 24.321 -52.557 1.00 33.78 120 GLY A C 1
ATOM 950 O O . GLY A 1 120 ? 7.055 24.761 -51.833 1.00 33.78 120 GLY A O 1
#

Secondary structure (DSSP, 8-state):
--S-TTS-SS-SSHHHHHHHHHHHHHHHHHT--BGGGTTB-HHHHHTT-HHHHHHHHHHHHHHHHHH-GGGSSSS---PPPPPS---SS--SSHHHHTTTS-SS----------PPPP--

pLDDT: mean 79.92, std 21.7, range [30.97, 97.81]

Radius of gyration: 21.4 Å; chains: 1; bounding box: 39×35×78 Å

Sequence (120 aa):
MKYRPDFPGRFGSIEEARLHCQVFFGWDNDEHRHSGLGLHTAADVHYGLAEAVREKRAGVLDAAYAEHPERFARKPPEPPKIPEISWINRPDHPEEDAQQIPRNGASFRLTGSEIPGGGG

Foldseek 3Di:
DVPDPPPDPDDPDPVRVVVVCVVVCVCQAQPQQDVLQLRDHVVCVVVVVVVVVQVVVLVVQVVVCVVCVVVPPPDGDHRGDGDPDGDPDQDPDNVVVVVVPPPPPDDPPPDDDDDPDDDD

InterPro domains:
  IPR012337 Ribonuclease H-like superfamily [SSF53098] (7-56)

Organism: NCBI:txid126673